Protein AF-A0A1T2YXA5-F1 (afdb_monomer_lite)

Foldseek 3Di:
DPDLFWFAFPPPRDIDGDDPVRCVVVVVCVVVVNQFDWDADPVPRDIGTGDRPPDDPPPVPVQDWAQQLFFLGRFTWDWQVVDVPIWIATPPPGAIESDVVQRQVSLVVSCVVPVLSCLQWDADPNTTGGHDPVSHDPCNSVVRNPGDHDPDPDSYTD

Sequence (158 aa):
MDSINNARCQLCKETFELDAKQKQFIAPLVAKGQRFIMIECPSCGSSTQYVKAEQPLVTAMQAANYRCPISQCAGWVDLIDEQSPPFWGCGECGSVWYEEKNLQKEITVIINSFPYRAGSYKKLNGEWIPGDLHSEPKDYEELVAKEPADEHDKLVRG

Radius of gyration: 21.38 Å; chains: 1; bounding box: 50×42×49 Å

Structure (mmCIF, N/CA/C/O backbone):
data_AF-A0A1T2YXA5-F1
#
_entry.id   AF-A0A1T2YXA5-F1
#
loop_
_atom_site.group_PDB
_atom_site.id
_atom_site.type_symbol
_atom_site.label_atom_id
_atom_site.label_alt_id
_atom_site.label_comp_id
_atom_site.label_asym_id
_atom_site.label_entity_id
_atom_site.label_seq_id
_atom_site.pdbx_PDB_ins_code
_atom_site.Cartn_x
_atom_site.Cartn_y
_atom_site.Cartn_z
_atom_site.occupancy
_atom_site.B_iso_or_equiv
_atom_site.auth_seq_id
_atom_site.auth_comp_id
_atom_site.auth_asym_id
_atom_site.auth_atom_id
_atom_site.pdbx_PDB_model_num
ATOM 1 N N . MET A 1 1 ? 29.610 1.512 -17.335 1.00 44.75 1 MET A N 1
ATOM 2 C CA . MET A 1 1 ? 28.832 0.862 -18.408 1.00 44.75 1 MET A CA 1
ATOM 3 C C . MET A 1 1 ? 28.402 -0.477 -17.863 1.00 44.75 1 MET A C 1
ATOM 5 O O . MET A 1 1 ? 29.256 -1.324 -17.648 1.00 44.75 1 MET A O 1
ATOM 9 N N . ASP A 1 2 ? 27.123 -0.624 -17.546 1.00 52.62 2 ASP A N 1
ATOM 10 C CA . ASP A 1 2 ? 26.588 -1.888 -17.054 1.00 52.62 2 ASP A CA 1
ATOM 11 C C . ASP A 1 2 ? 26.563 -2.906 -18.194 1.00 52.62 2 ASP A C 1
ATOM 13 O O . ASP A 1 2 ? 25.778 -2.777 -19.135 1.00 52.62 2 ASP A O 1
ATOM 17 N N . SER A 1 3 ? 27.431 -3.907 -18.131 1.00 64.62 3 SER A N 1
ATOM 18 C CA . SER A 1 3 ? 27.549 -4.901 -19.194 1.00 64.62 3 SER A CA 1
ATOM 19 C C . SER A 1 3 ? 26.325 -5.826 -19.224 1.00 64.62 3 SER A C 1
ATOM 21 O O . SER A 1 3 ? 26.049 -6.545 -18.267 1.00 64.62 3 SER A O 1
ATOM 23 N N . ILE A 1 4 ? 25.584 -5.826 -20.336 1.00 75.62 4 ILE A N 1
ATOM 24 C CA . ILE A 1 4 ? 24.426 -6.706 -20.585 1.00 75.62 4 ILE A CA 1
ATOM 25 C C . ILE A 1 4 ? 24.868 -8.056 -21.179 1.00 75.62 4 ILE A C 1
ATOM 27 O O . ILE A 1 4 ? 24.567 -8.392 -22.323 1.00 75.62 4 ILE A O 1
ATOM 31 N N . ASN A 1 5 ? 25.658 -8.819 -20.424 1.00 84.94 5 ASN A N 1
ATOM 32 C CA . ASN A 1 5 ? 26.328 -10.009 -20.964 1.00 84.94 5 ASN A CA 1
ATOM 33 C C . ASN A 1 5 ? 25.519 -11.298 -20.821 1.00 84.94 5 ASN A C 1
ATOM 35 O O . ASN A 1 5 ? 25.625 -12.181 -21.671 1.00 84.94 5 ASN A O 1
ATOM 39 N N . ASN A 1 6 ? 24.716 -11.402 -19.767 1.00 89.50 6 ASN A N 1
ATOM 40 C CA . ASN A 1 6 ? 24.026 -12.625 -19.392 1.00 89.50 6 ASN A CA 1
ATOM 41 C C . ASN A 1 6 ? 22.575 -12.349 -18.988 1.00 89.50 6 ASN A C 1
ATOM 43 O O . ASN A 1 6 ? 22.212 -11.238 -18.595 1.00 89.50 6 ASN A O 1
ATOM 47 N N . ALA A 1 7 ? 21.749 -13.382 -19.096 1.00 89.62 7 ALA A N 1
ATOM 48 C CA . ALA A 1 7 ? 20.364 -13.358 -18.666 1.00 89.62 7 ALA A CA 1
ATOM 49 C C . ALA A 1 7 ? 19.993 -14.668 -17.979 1.00 89.62 7 ALA A C 1
ATOM 51 O O . ALA A 1 7 ? 20.553 -15.720 -18.287 1.00 89.62 7 ALA A O 1
ATOM 52 N N . ARG A 1 8 ? 19.020 -14.607 -17.068 1.00 89.31 8 ARG A N 1
ATOM 53 C CA . ARG A 1 8 ? 18.447 -15.792 -16.424 1.00 89.31 8 ARG A CA 1
ATOM 54 C C . ARG A 1 8 ? 17.023 -16.039 -16.902 1.00 89.31 8 ARG A C 1
ATOM 56 O O . ARG A 1 8 ? 16.163 -15.164 -16.793 1.00 89.31 8 ARG A O 1
ATOM 63 N N . CYS A 1 9 ? 16.756 -17.255 -17.371 1.00 88.38 9 CYS A N 1
ATOM 64 C CA . CYS A 1 9 ? 15.416 -17.666 -17.767 1.00 88.38 9 CYS A CA 1
ATOM 65 C C . CYS A 1 9 ? 14.497 -17.790 -16.549 1.00 88.38 9 CYS A C 1
ATOM 67 O O . CYS A 1 9 ? 14.815 -18.474 -15.578 1.00 88.38 9 CYS A O 1
ATOM 69 N N . GLN A 1 10 ? 13.318 -17.179 -16.604 1.00 86.00 10 GLN A N 1
ATOM 70 C CA . GLN A 1 10 ? 12.343 -17.263 -15.518 1.00 86.00 10 GLN A CA 1
ATOM 71 C C . GLN A 1 10 ? 11.571 -18.590 -15.518 1.00 86.00 10 GLN A C 1
ATOM 73 O O . GLN A 1 10 ? 10.986 -18.930 -14.489 1.00 86.00 10 GLN A O 1
ATOM 78 N N . LEU A 1 11 ? 11.625 -19.363 -16.610 1.00 86.81 11 LEU A N 1
ATOM 79 C CA . LEU A 1 11 ? 10.994 -20.681 -16.717 1.00 86.81 11 LEU A CA 1
ATOM 80 C C . LEU A 1 11 ? 11.950 -21.809 -16.310 1.00 86.81 11 LEU A C 1
ATOM 82 O O . LEU A 1 11 ? 11.738 -22.439 -15.280 1.00 86.81 11 LEU A O 1
ATOM 86 N N . CYS A 1 12 ? 13.024 -22.042 -17.073 1.00 88.88 12 CYS A N 1
ATOM 87 C CA . CYS A 1 12 ? 13.963 -23.142 -16.803 1.00 88.88 12 CYS A CA 1
ATOM 88 C C . CYS A 1 12 ? 15.054 -22.797 -15.780 1.00 88.88 12 CYS A C 1
ATOM 90 O O . CYS A 1 12 ? 15.828 -23.667 -15.404 1.00 88.88 12 CYS A O 1
ATOM 92 N N . LYS A 1 13 ? 15.118 -21.540 -15.320 1.00 87.19 13 LYS A N 1
ATOM 93 C CA . LYS A 1 13 ? 16.069 -21.033 -14.313 1.00 87.19 13 LYS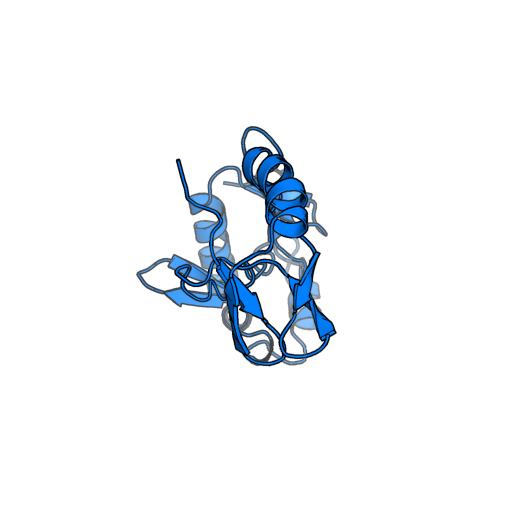 A CA 1
ATOM 94 C C . LYS A 1 13 ? 17.542 -21.017 -14.725 1.00 87.19 13 LYS A C 1
ATOM 96 O O . LYS A 1 13 ? 18.329 -20.452 -13.964 1.00 87.19 13 LYS A O 1
ATOM 101 N N . GLU A 1 14 ? 17.873 -21.526 -15.911 1.00 86.56 14 GLU A N 1
ATOM 102 C CA . GLU A 1 14 ? 19.209 -21.479 -16.504 1.00 86.56 14 GLU A CA 1
ATOM 103 C C . GLU A 1 14 ? 19.667 -20.051 -16.805 1.00 86.56 14 GLU A C 1
ATOM 105 O O . GLU A 1 14 ? 18.881 -19.189 -17.222 1.00 86.56 14 GLU A O 1
ATOM 110 N N . THR A 1 15 ? 20.966 -19.829 -16.626 1.00 90.69 15 THR A N 1
ATOM 111 C CA . THR A 1 15 ? 21.654 -18.606 -17.041 1.00 90.69 15 THR A CA 1
ATOM 112 C C . THR A 1 15 ? 22.316 -18.841 -18.389 1.00 90.69 15 THR A C 1
ATOM 114 O O . THR A 1 15 ? 22.932 -19.880 -18.608 1.00 90.69 15 THR A O 1
ATOM 117 N N . PHE A 1 16 ? 22.219 -17.869 -19.288 1.00 89.44 16 PHE A N 1
ATOM 118 C CA . PHE A 1 16 ? 22.825 -17.948 -20.612 1.00 89.44 16 PHE A CA 1
ATOM 119 C C . PHE A 1 16 ? 23.457 -16.618 -21.017 1.00 89.44 16 PHE A C 1
ATOM 121 O O . PHE A 1 16 ? 23.054 -15.546 -20.555 1.00 89.44 16 PHE A O 1
ATOM 128 N N . GLU A 1 17 ? 24.462 -16.695 -21.887 1.00 91.62 17 GLU A N 1
ATOM 129 C CA . GLU A 1 17 ? 25.036 -15.516 -22.526 1.00 91.62 17 GLU A CA 1
ATOM 130 C C . GLU A 1 17 ? 24.117 -15.013 -23.632 1.00 91.62 17 GLU A C 1
ATOM 132 O O . GLU A 1 17 ? 23.590 -15.789 -24.429 1.00 91.62 17 GLU A O 1
ATOM 137 N N . LEU A 1 18 ? 23.950 -13.694 -23.693 1.00 90.19 18 LEU A N 1
ATOM 138 C CA . LEU A 1 18 ? 23.167 -13.074 -24.750 1.00 90.19 18 LEU A CA 1
ATOM 139 C C . LEU A 1 18 ? 23.933 -13.122 -26.074 1.00 90.19 18 LEU A C 1
ATOM 141 O O . LEU A 1 18 ? 25.105 -12.722 -26.147 1.00 90.19 18 LEU A O 1
ATOM 145 N N . ASP A 1 19 ? 23.252 -13.547 -27.135 1.00 90.69 19 ASP A N 1
ATOM 146 C CA . ASP A 1 19 ? 23.813 -13.504 -28.482 1.00 90.69 19 ASP A CA 1
ATOM 147 C C . ASP A 1 19 ? 23.904 -12.058 -29.020 1.00 90.69 19 ASP A C 1
ATOM 149 O O . ASP A 1 19 ? 23.443 -11.091 -28.403 1.00 90.69 19 ASP A O 1
ATOM 153 N N . ALA A 1 20 ? 24.529 -11.882 -30.187 1.00 89.81 20 ALA A N 1
ATOM 154 C CA . ALA A 1 20 ? 24.714 -10.560 -30.785 1.00 89.81 20 ALA A CA 1
ATOM 155 C C . ALA A 1 20 ? 23.387 -9.846 -31.112 1.00 89.81 20 ALA A C 1
ATOM 157 O O . ALA A 1 20 ? 23.296 -8.628 -30.944 1.00 89.81 20 ALA A O 1
ATOM 158 N N . LYS A 1 21 ? 22.357 -10.583 -31.545 1.00 90.06 21 LYS A N 1
ATOM 159 C CA . LYS A 1 21 ? 21.038 -10.024 -31.875 1.00 90.06 21 LYS A CA 1
ATOM 160 C C . LYS A 1 21 ? 20.308 -9.597 -30.606 1.00 90.06 21 LYS A C 1
ATOM 162 O O . LYS A 1 21 ? 19.779 -8.490 -30.546 1.00 90.06 21 LYS A O 1
ATOM 167 N N . GLN A 1 22 ? 20.336 -10.433 -29.573 1.00 90.06 22 GLN A N 1
ATOM 168 C CA . GLN A 1 22 ? 19.761 -10.140 -28.266 1.00 90.06 22 GLN A CA 1
ATOM 169 C C . GLN A 1 22 ? 20.439 -8.924 -27.629 1.00 90.06 22 GLN A C 1
ATOM 171 O O . GLN A 1 22 ? 19.753 -8.017 -27.167 1.00 90.06 22 GLN A O 1
ATOM 176 N N . LYS A 1 23 ? 21.774 -8.830 -27.684 1.00 91.00 23 LYS A N 1
ATOM 177 C CA . LYS A 1 23 ? 22.520 -7.652 -27.203 1.00 91.00 23 LYS A CA 1
ATOM 178 C C . LYS A 1 23 ? 22.104 -6.369 -27.925 1.00 91.00 23 LYS A C 1
ATOM 180 O O . LYS A 1 23 ? 21.839 -5.365 -27.265 1.00 91.00 23 LYS A O 1
ATOM 185 N N . GLN A 1 24 ? 22.002 -6.403 -29.256 1.00 91.19 24 GLN A N 1
ATOM 186 C CA . GLN A 1 24 ? 21.563 -5.252 -30.057 1.00 91.19 24 GLN A CA 1
ATOM 187 C C . GLN A 1 24 ? 20.118 -4.836 -29.758 1.00 91.19 24 GLN A C 1
ATOM 189 O O . GLN A 1 24 ? 19.812 -3.646 -29.766 1.00 91.19 24 GLN A O 1
ATOM 194 N N . PHE A 1 25 ? 19.243 -5.797 -29.465 1.00 90.50 25 PHE A N 1
ATOM 195 C CA . PHE A 1 25 ? 17.850 -5.542 -29.110 1.00 90.50 25 PHE A CA 1
ATOM 196 C C . PHE A 1 25 ? 17.694 -4.961 -27.693 1.00 90.50 25 PHE A C 1
ATOM 198 O O . PHE A 1 25 ? 16.969 -3.989 -27.493 1.00 90.50 25 PHE A O 1
ATOM 205 N N . ILE A 1 26 ? 18.397 -5.526 -26.708 1.00 90.38 26 ILE A N 1
ATOM 206 C CA . ILE A 1 26 ? 18.234 -5.201 -25.282 1.00 90.38 26 ILE A CA 1
ATOM 207 C C . ILE A 1 26 ? 18.923 -3.883 -24.915 1.00 90.38 26 ILE A C 1
ATOM 209 O O . ILE A 1 26 ? 18.354 -3.090 -24.163 1.00 90.38 26 ILE A O 1
ATOM 213 N N . ALA A 1 27 ? 20.128 -3.623 -25.441 1.00 89.25 27 ALA A N 1
ATOM 214 C CA . ALA A 1 27 ? 20.933 -2.449 -25.089 1.00 89.25 27 ALA A CA 1
ATOM 215 C C . ALA A 1 27 ? 20.166 -1.112 -25.146 1.00 89.25 27 ALA A C 1
ATOM 217 O O . ALA A 1 27 ? 20.164 -0.396 -24.140 1.00 89.25 27 ALA A O 1
ATOM 218 N N . PRO A 1 28 ? 19.485 -0.752 -26.255 1.00 89.81 28 PRO A N 1
ATOM 219 C CA . PRO A 1 28 ? 18.772 0.520 -26.331 1.00 89.81 28 PRO A CA 1
ATOM 220 C C . PRO A 1 28 ? 17.553 0.583 -25.403 1.00 89.81 28 PRO A C 1
ATOM 222 O O . PRO A 1 28 ? 17.200 1.667 -24.948 1.00 89.81 28 PRO A O 1
ATOM 225 N N . LEU A 1 29 ? 16.904 -0.548 -25.112 1.00 89.94 29 LEU A N 1
ATOM 226 C CA . LEU A 1 29 ? 15.726 -0.600 -24.242 1.00 89.94 29 LEU A CA 1
ATOM 227 C C . LEU A 1 29 ? 16.121 -0.415 -22.775 1.00 89.94 29 LEU A C 1
ATOM 229 O O . LEU A 1 29 ? 15.527 0.401 -22.073 1.00 89.94 29 LEU A O 1
ATOM 233 N N . VAL A 1 30 ? 17.186 -1.092 -22.341 1.00 86.44 30 VAL A N 1
ATOM 234 C CA . VAL A 1 30 ? 17.760 -0.910 -21.000 1.00 86.44 30 VAL A CA 1
ATOM 235 C C . VAL A 1 30 ? 18.261 0.523 -20.816 1.00 86.44 30 VAL A C 1
ATOM 237 O O . VAL A 1 30 ? 17.983 1.130 -19.787 1.00 86.44 30 VAL A O 1
ATOM 240 N N . ALA A 1 31 ? 18.933 1.099 -21.821 1.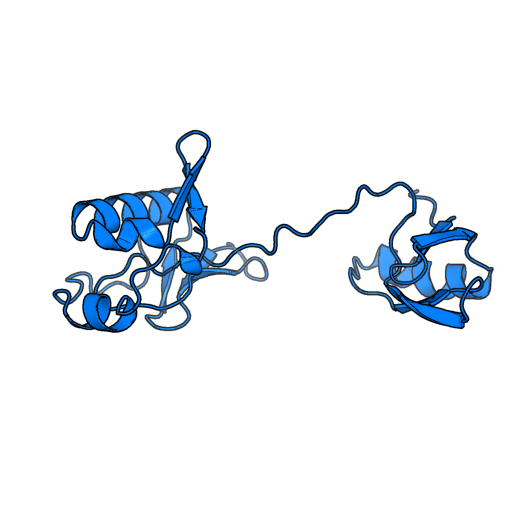00 84.31 31 ALA A N 1
ATOM 241 C CA . ALA A 1 31 ? 19.403 2.487 -21.771 1.00 84.31 31 ALA A CA 1
ATOM 242 C C . ALA A 1 31 ? 18.260 3.513 -21.634 1.00 84.31 31 ALA A C 1
ATOM 244 O O . ALA A 1 31 ? 18.466 4.590 -21.083 1.00 84.31 31 ALA A O 1
ATOM 245 N N . LYS A 1 32 ? 17.054 3.170 -22.104 1.00 86.56 32 LYS A N 1
ATOM 246 C CA . LYS A 1 32 ? 15.829 3.971 -21.950 1.00 86.56 32 LYS A CA 1
ATOM 247 C C . LYS A 1 32 ? 15.067 3.689 -20.648 1.00 86.56 32 LYS A C 1
ATOM 249 O O . LYS A 1 32 ? 13.990 4.239 -20.455 1.00 86.56 32 LYS A O 1
ATOM 254 N N . GLY A 1 33 ? 15.588 2.830 -19.771 1.00 80.50 33 GLY A N 1
ATOM 255 C CA . GLY A 1 33 ? 14.937 2.472 -18.509 1.00 80.50 33 GLY A CA 1
ATOM 256 C C . GLY A 1 33 ? 13.763 1.495 -18.648 1.00 80.50 33 GLY A C 1
ATOM 257 O O . GLY A 1 33 ? 13.005 1.325 -17.696 1.00 80.50 33 GLY A O 1
ATOM 258 N N . GLN A 1 34 ? 13.604 0.830 -19.799 1.00 81.81 34 GLN A N 1
ATOM 259 C CA . GLN A 1 34 ? 12.558 -0.174 -20.001 1.00 81.81 34 GLN A CA 1
ATOM 260 C C . GLN A 1 34 ? 12.775 -1.359 -19.046 1.00 81.81 34 GLN A C 1
ATOM 262 O O . GLN A 1 34 ? 13.778 -2.067 -19.137 1.00 81.81 34 GLN A O 1
ATOM 267 N N . ARG A 1 35 ? 11.816 -1.600 -18.145 1.00 77.75 35 ARG A N 1
ATOM 268 C CA . ARG A 1 35 ? 11.904 -2.662 -17.122 1.00 77.75 35 ARG A CA 1
ATOM 269 C C . ARG A 1 35 ? 11.424 -4.031 -17.613 1.00 77.75 35 ARG A C 1
ATOM 271 O O . ARG A 1 35 ? 11.830 -5.059 -17.074 1.00 77.75 35 ARG A O 1
ATOM 278 N N . PHE A 1 36 ? 10.574 -4.047 -18.639 1.00 84.56 36 PHE A N 1
ATOM 279 C CA . PHE A 1 36 ? 9.992 -5.267 -19.190 1.00 84.56 36 PHE A CA 1
ATOM 280 C C . PHE A 1 36 ? 10.431 -5.463 -20.642 1.00 84.56 36 PHE A C 1
ATOM 282 O O . PHE A 1 36 ? 9.992 -4.738 -21.537 1.00 84.56 36 PHE A O 1
ATOM 289 N N . ILE A 1 37 ? 11.334 -6.422 -20.859 1.00 90.69 37 ILE A N 1
ATOM 290 C CA . ILE A 1 37 ? 11.904 -6.776 -22.163 1.00 90.69 37 ILE A CA 1
ATOM 291 C C . ILE A 1 37 ? 11.811 -8.294 -22.294 1.00 90.69 37 ILE A C 1
ATOM 293 O O . ILE A 1 37 ? 12.348 -9.010 -21.452 1.00 90.69 37 ILE A O 1
ATOM 297 N N . MET A 1 38 ? 11.136 -8.784 -23.332 1.00 92.69 38 MET A N 1
ATOM 298 C CA . MET A 1 38 ? 10.996 -10.218 -23.595 1.00 92.69 38 MET A CA 1
ATOM 299 C C . MET A 1 38 ? 12.090 -10.697 -24.548 1.00 92.69 38 MET A C 1
ATOM 301 O O . MET A 1 38 ? 12.345 -10.062 -25.570 1.00 92.69 38 MET A O 1
ATOM 305 N N . ILE A 1 39 ? 12.721 -11.821 -24.214 1.00 92.25 39 ILE A N 1
ATOM 306 C CA . ILE A 1 39 ? 13.770 -12.473 -25.003 1.00 92.25 39 ILE A CA 1
ATOM 307 C C . ILE A 1 39 ? 13.518 -13.978 -25.067 1.00 92.25 39 ILE A C 1
ATOM 309 O O . ILE A 1 39 ? 12.836 -14.540 -24.214 1.00 92.25 39 ILE A O 1
ATOM 313 N N . GLU A 1 40 ? 14.069 -14.649 -26.068 1.00 93.12 40 GLU A N 1
ATOM 314 C CA . GLU A 1 40 ? 14.001 -16.107 -26.171 1.00 93.12 40 GLU A CA 1
ATOM 315 C C . GLU A 1 40 ? 15.132 -16.763 -25.369 1.00 93.12 40 GLU A C 1
ATOM 317 O O . GLU A 1 40 ? 16.287 -16.337 -25.439 1.00 93.12 40 GLU A O 1
ATOM 322 N N . CYS A 1 41 ? 14.812 -17.796 -24.591 1.00 91.69 41 CYS A N 1
ATOM 323 C CA . CYS A 1 41 ? 15.814 -18.591 -23.895 1.00 91.69 41 CYS A CA 1
ATOM 324 C C . CYS A 1 41 ? 16.398 -19.653 -24.842 1.00 91.69 41 CYS A C 1
ATOM 326 O O . CYS A 1 41 ? 15.653 -20.534 -25.268 1.00 91.69 41 CYS A O 1
ATOM 328 N N . PRO A 1 42 ? 17.716 -19.667 -25.107 1.00 91.12 42 PRO A N 1
ATOM 329 C CA . PRO A 1 42 ? 18.326 -20.670 -25.979 1.00 91.12 42 PRO A CA 1
ATOM 330 C C . PRO A 1 42 ? 18.294 -22.084 -25.378 1.00 91.12 42 PRO A C 1
ATOM 332 O O . PRO A 1 42 ? 18.339 -23.062 -26.116 1.00 91.12 42 PRO A O 1
ATOM 335 N N . SER A 1 43 ? 18.190 -22.210 -24.049 1.00 89.88 43 SER A N 1
ATOM 336 C CA . SER A 1 43 ? 18.183 -23.509 -23.365 1.00 89.88 43 SER A CA 1
ATOM 337 C C . SER A 1 43 ? 16.837 -24.234 -23.453 1.00 89.88 43 SER A C 1
ATOM 339 O O . SER A 1 43 ? 16.813 -25.460 -23.467 1.00 89.88 43 SER A O 1
ATOM 341 N N . CYS A 1 44 ? 15.712 -23.509 -23.479 1.00 90.88 44 CYS A N 1
ATOM 342 C CA . CYS A 1 44 ? 14.373 -24.118 -23.494 1.00 90.88 44 CYS A CA 1
ATOM 343 C C . CYS A 1 44 ? 13.441 -23.613 -24.607 1.00 90.88 44 CYS A C 1
ATOM 345 O O . CYS A 1 44 ? 12.287 -24.033 -24.657 1.00 90.88 44 CYS A O 1
ATOM 347 N N . GLY A 1 45 ? 13.889 -22.683 -25.456 1.00 89.19 45 GLY A N 1
ATOM 348 C CA . GLY A 1 45 ? 13.106 -22.085 -26.548 1.00 89.19 45 GLY A CA 1
ATOM 349 C C . GLY A 1 45 ? 11.924 -21.217 -26.100 1.00 89.19 45 GLY A C 1
ATOM 350 O O . GLY A 1 45 ? 11.167 -20.717 -26.924 1.00 89.19 45 GLY A O 1
ATOM 351 N N . SER A 1 46 ? 11.717 -21.039 -24.791 1.00 90.00 46 SER A N 1
ATOM 352 C CA . SER A 1 46 ? 10.602 -20.246 -24.266 1.00 90.00 46 SER A CA 1
ATOM 353 C C . SER A 1 46 ? 10.928 -18.757 -24.271 1.00 90.00 46 SER A C 1
ATOM 355 O O . SER A 1 46 ? 12.061 -18.355 -23.997 1.00 90.00 46 SER A O 1
ATOM 357 N N . SER A 1 47 ? 9.913 -17.922 -24.486 1.00 90.56 47 SER A N 1
ATOM 358 C CA . SER A 1 47 ? 10.019 -16.488 -24.220 1.00 90.56 47 SER A CA 1
ATOM 359 C C . SER A 1 47 ? 10.083 -16.233 -22.710 1.00 90.56 47 SER A C 1
ATOM 361 O O . SER A 1 47 ? 9.264 -16.737 -21.946 1.00 90.56 47 SER A O 1
ATOM 363 N N . THR A 1 48 ? 11.051 -15.436 -22.272 1.00 89.44 48 THR A N 1
ATOM 364 C CA . THR A 1 48 ? 11.296 -15.069 -20.873 1.00 89.44 48 THR A CA 1
ATOM 365 C C . THR A 1 48 ? 11.572 -13.574 -20.766 1.00 89.44 48 THR A C 1
ATOM 367 O O . THR A 1 48 ? 12.093 -12.961 -21.696 1.00 89.44 48 THR A O 1
ATOM 370 N N . GLN A 1 49 ? 11.277 -12.978 -19.612 1.00 89.81 49 GLN A N 1
ATOM 371 C CA . GLN A 1 49 ? 11.738 -11.625 -19.317 1.00 89.81 49 GLN A CA 1
ATOM 372 C C . GLN A 1 49 ? 13.268 -11.614 -19.192 1.00 89.81 49 GLN A C 1
ATOM 374 O O . GLN A 1 49 ? 13.856 -12.516 -18.588 1.00 89.81 49 GLN A O 1
ATOM 379 N N . TYR A 1 50 ? 13.903 -10.585 -19.749 1.00 88.69 50 TYR A N 1
ATOM 380 C CA . TYR A 1 50 ? 15.309 -10.290 -19.524 1.00 88.69 50 TYR A CA 1
ATOM 381 C C . TYR A 1 50 ? 15.522 -9.837 -18.076 1.00 88.69 50 TYR A C 1
ATOM 383 O O . TYR A 1 50 ? 15.030 -8.790 -17.655 1.00 88.69 50 TYR A O 1
ATOM 391 N N . VAL A 1 51 ? 16.286 -10.636 -17.334 1.00 83.56 51 VAL A N 1
ATOM 392 C CA . VAL A 1 51 ? 16.766 -10.343 -15.980 1.00 83.56 51 VAL A CA 1
ATOM 393 C C . VAL A 1 51 ? 18.271 -10.589 -15.988 1.00 83.56 51 VAL A C 1
ATOM 395 O O . VAL A 1 51 ? 18.691 -11.687 -16.367 1.00 83.56 51 VAL A O 1
ATOM 398 N N . LYS A 1 52 ? 19.082 -9.590 -15.605 1.00 81.75 52 LYS A N 1
ATOM 399 C CA . LYS A 1 52 ? 20.547 -9.754 -15.502 1.00 81.75 52 LYS A CA 1
ATOM 400 C C . LYS A 1 52 ? 20.852 -10.891 -14.524 1.00 81.75 52 LYS A C 1
ATOM 402 O O . LYS A 1 52 ? 20.249 -10.941 -13.456 1.00 81.75 52 LYS A O 1
ATOM 407 N N . ALA A 1 53 ? 21.795 -11.776 -14.849 1.00 68.31 53 ALA A N 1
ATOM 408 C CA . ALA A 1 53 ? 22.048 -12.960 -14.021 1.00 68.31 53 ALA A CA 1
ATOM 409 C C . ALA A 1 53 ? 22.574 -12.625 -12.612 1.00 68.31 53 ALA A C 1
ATOM 411 O O . ALA A 1 53 ? 22.352 -13.393 -11.681 1.00 68.31 53 ALA A O 1
ATOM 412 N N . GLU A 1 54 ? 23.241 -11.477 -12.459 1.00 62.16 54 GLU A N 1
ATOM 413 C CA . GLU A 1 54 ? 23.775 -10.978 -11.182 1.00 62.16 54 GLU A CA 1
ATOM 414 C C . GLU A 1 54 ? 22.784 -10.119 -10.396 1.00 62.16 54 GLU A C 1
ATOM 416 O O . GLU A 1 54 ? 23.057 -9.758 -9.251 1.00 62.16 54 GLU A O 1
ATOM 421 N N . GLN A 1 55 ? 21.632 -9.773 -10.977 1.00 53.88 55 GLN A N 1
ATOM 422 C CA . GLN A 1 55 ? 20.606 -9.129 -10.178 1.00 53.88 55 GLN A CA 1
ATOM 423 C C . GLN A 1 55 ? 20.043 -10.186 -9.226 1.00 53.88 55 GLN A C 1
ATOM 425 O O . GLN A 1 55 ? 19.615 -11.253 -9.686 1.00 53.88 55 GLN A O 1
ATOM 430 N N . PRO A 1 56 ? 20.013 -9.911 -7.905 1.00 46.38 56 PRO A N 1
ATOM 431 C CA . PRO A 1 56 ? 19.159 -10.670 -7.013 1.00 46.38 56 PRO A CA 1
ATOM 432 C C . PRO A 1 56 ? 17.786 -10.745 -7.670 1.00 46.38 56 PRO A C 1
ATOM 434 O O . PRO A 1 56 ? 17.387 -9.806 -8.367 1.00 46.38 56 PRO A O 1
ATOM 437 N N . LEU A 1 57 ? 17.060 -11.842 -7.451 1.00 44.34 57 LEU A N 1
ATOM 438 C CA . LEU A 1 57 ? 15.617 -11.796 -7.610 1.00 44.34 57 LEU A CA 1
ATOM 439 C C . LEU A 1 57 ? 15.161 -10.616 -6.756 1.00 44.34 57 LEU A C 1
ATOM 441 O O . LEU A 1 57 ? 14.976 -10.734 -5.549 1.00 44.34 57 LEU A O 1
ATOM 445 N N . VAL A 1 58 ? 14.973 -9.467 -7.395 1.00 42.66 58 VAL A N 1
ATOM 446 C CA . VAL A 1 58 ? 13.944 -8.550 -6.991 1.00 42.66 58 VAL A CA 1
ATOM 447 C C . VAL A 1 58 ? 12.709 -9.380 -7.306 1.00 42.66 58 VAL A C 1
ATOM 449 O O . VAL A 1 58 ? 12.105 -9.275 -8.369 1.00 42.66 58 VAL A O 1
ATOM 452 N N . THR A 1 59 ? 12.341 -10.281 -6.385 1.00 39.00 59 THR A N 1
ATOM 453 C CA . THR A 1 59 ? 10.950 -10.311 -5.981 1.00 39.00 59 THR A CA 1
ATOM 454 C C . THR A 1 59 ? 10.665 -8.843 -5.809 1.00 39.00 59 THR A C 1
ATOM 456 O O . THR A 1 59 ? 11.130 -8.224 -4.852 1.00 39.00 59 THR A O 1
ATOM 459 N N . ALA A 1 60 ? 10.021 -8.249 -6.813 1.00 39.44 60 ALA A N 1
ATOM 460 C CA . ALA A 1 60 ? 9.130 -7.175 -6.509 1.00 39.44 60 ALA A CA 1
ATOM 461 C C . ALA A 1 60 ? 8.341 -7.766 -5.341 1.00 39.44 60 ALA A C 1
ATOM 463 O O . ALA A 1 60 ? 7.533 -8.676 -5.527 1.00 39.44 60 ALA A O 1
ATOM 464 N N . MET A 1 61 ? 8.676 -7.353 -4.112 1.00 41.16 61 MET A N 1
ATOM 465 C CA . MET A 1 61 ? 7.619 -7.053 -3.176 1.00 41.16 61 MET A CA 1
ATOM 466 C C . MET A 1 61 ? 6.698 -6.244 -4.063 1.00 41.16 61 MET A C 1
ATOM 468 O O . MET A 1 61 ? 7.060 -5.134 -4.456 1.00 41.16 61 MET A O 1
ATOM 472 N N . GLN A 1 62 ? 5.649 -6.899 -4.575 1.00 43.44 62 GLN A N 1
ATOM 473 C CA . GLN A 1 62 ? 4.542 -6.192 -5.180 1.00 43.44 62 GLN A CA 1
ATOM 474 C C . GLN A 1 62 ? 4.331 -5.057 -4.203 1.00 43.44 62 GLN A C 1
ATOM 476 O O . GLN A 1 62 ? 4.226 -5.337 -3.004 1.00 43.44 62 GLN A O 1
ATOM 481 N N . ALA A 1 63 ? 4.517 -3.821 -4.671 1.00 52.75 63 ALA A N 1
ATOM 482 C CA . ALA A 1 63 ? 4.252 -2.660 -3.851 1.00 52.75 63 ALA A CA 1
ATOM 483 C C . ALA A 1 63 ? 2.816 -2.884 -3.408 1.00 52.75 63 ALA A C 1
ATOM 485 O O . ALA A 1 63 ? 1.916 -2.857 -4.236 1.00 52.75 63 ALA A O 1
ATOM 486 N N . ALA A 1 64 ? 2.649 -3.386 -2.190 1.00 64.81 64 ALA A N 1
ATOM 487 C CA . ALA A 1 64 ? 1.355 -3.848 -1.772 1.00 64.81 64 ALA A CA 1
ATOM 488 C C . ALA A 1 64 ? 0.572 -2.560 -1.553 1.00 64.81 64 ALA A C 1
ATOM 490 O O . ALA A 1 64 ? 1.067 -1.610 -0.944 1.00 64.81 64 ALA A O 1
ATOM 491 N N . ASN A 1 65 ? -0.593 -2.479 -2.166 1.00 88.12 65 ASN A N 1
ATOM 492 C CA . ASN A 1 65 ? -1.402 -1.281 -2.086 1.00 88.12 65 ASN A CA 1
ATOM 493 C C . ASN A 1 65 ? -1.908 -1.199 -0.640 1.00 88.12 65 ASN A C 1
ATOM 495 O O . ASN A 1 65 ? -2.276 -2.216 -0.039 1.00 88.12 65 ASN A O 1
ATOM 499 N N . TYR A 1 66 ? -1.902 -0.012 -0.043 1.00 95.06 66 TYR A N 1
ATOM 500 C CA . TYR A 1 66 ? -2.483 0.155 1.286 1.00 95.06 66 TYR A CA 1
ATOM 501 C C . TYR A 1 66 ? -4.004 0.092 1.167 1.00 95.06 66 TYR A C 1
ATOM 503 O O . TYR A 1 66 ? -4.569 0.591 0.195 1.00 95.06 66 TYR A O 1
ATOM 511 N N . ARG A 1 67 ? -4.703 -0.449 2.168 1.00 96.44 67 ARG A N 1
ATOM 512 C CA . ARG A 1 67 ? -6.124 -0.108 2.307 1.00 96.44 67 ARG A CA 1
ATOM 513 C C . ARG A 1 67 ? -6.251 1.376 2.631 1.00 96.44 67 ARG A C 1
ATOM 515 O O . ARG A 1 67 ? -5.384 1.961 3.279 1.00 96.44 67 ARG A O 1
ATOM 522 N N . CYS A 1 68 ? -7.331 1.987 2.170 1.00 97.19 68 CYS A N 1
ATOM 523 C CA . CYS A 1 68 ? -7.598 3.386 2.448 1.00 97.19 68 CYS A CA 1
ATOM 524 C C . CYS A 1 68 ? -7.901 3.585 3.943 1.00 97.19 68 CYS A C 1
ATOM 526 O O . CYS A 1 68 ? -8.782 2.905 4.480 1.00 97.19 68 CYS A O 1
ATOM 528 N N . PRO A 1 69 ? -7.218 4.515 4.637 1.00 96.94 69 PRO A N 1
ATOM 529 C CA . PRO A 1 69 ? -7.483 4.786 6.044 1.00 96.94 69 PRO A CA 1
ATOM 530 C C . PRO A 1 69 ? -8.644 5.768 6.260 1.00 96.94 69 PRO A C 1
ATOM 532 O O . PRO A 1 69 ? -8.779 6.329 7.344 1.00 96.94 69 PRO A O 1
ATOM 535 N N . ILE A 1 70 ? -9.471 6.001 5.239 1.00 97.19 70 ILE A N 1
ATOM 536 C CA . ILE A 1 70 ? -10.620 6.903 5.310 1.00 97.19 70 ILE A CA 1
ATOM 537 C C . ILE A 1 70 ? -11.863 6.121 5.717 1.00 97.19 70 ILE A C 1
ATOM 539 O O . ILE A 1 70 ? -12.137 5.027 5.209 1.00 97.19 70 ILE A O 1
ATOM 543 N N . SER A 1 71 ? -12.622 6.708 6.639 1.00 97.06 71 SER A N 1
ATOM 544 C CA . SER A 1 71 ? -13.883 6.149 7.108 1.00 97.06 71 SER A CA 1
ATOM 545 C C . SER A 1 71 ? -14.845 5.919 5.938 1.00 97.06 71 SER A C 1
ATOM 547 O O . SER A 1 71 ? -14.893 6.740 5.024 1.00 97.06 71 SER A O 1
ATOM 549 N N . GLN A 1 72 ? -15.581 4.807 5.927 1.00 97.12 72 GLN A N 1
ATOM 550 C CA . GLN A 1 72 ? -16.455 4.388 4.809 1.00 97.12 72 GLN A CA 1
ATOM 551 C C . GLN A 1 72 ? -15.750 4.065 3.481 1.00 97.12 72 GLN A C 1
ATOM 553 O O . GLN A 1 72 ? -16.407 3.641 2.529 1.00 97.12 72 GLN A O 1
ATOM 558 N N . CYS A 1 73 ? -14.424 4.193 3.399 1.00 97.50 73 CYS A N 1
ATOM 559 C CA . CYS A 1 73 ? -13.661 3.812 2.221 1.00 97.50 73 CYS A CA 1
ATOM 560 C C . CYS A 1 73 ? -12.937 2.480 2.450 1.00 97.50 73 CYS A C 1
ATOM 562 O O . CYS A 1 73 ? -12.018 2.374 3.268 1.00 97.50 73 CYS A O 1
ATOM 564 N N . ALA A 1 74 ? -13.346 1.454 1.704 1.00 96.62 74 ALA A N 1
ATOM 565 C CA . ALA A 1 74 ? -12.648 0.169 1.631 1.00 96.62 74 ALA A CA 1
ATOM 566 C C . ALA A 1 74 ? -11.647 0.121 0.462 1.00 96.62 74 ALA A C 1
ATOM 568 O O . ALA A 1 74 ? -11.146 -0.944 0.118 1.00 96.62 74 ALA A O 1
ATOM 569 N N . GLY A 1 75 ? -11.379 1.264 -0.166 1.00 96.25 75 GLY A N 1
ATOM 570 C CA . GLY A 1 75 ? -10.550 1.377 -1.355 1.00 96.25 75 GLY A CA 1
ATOM 571 C C . GLY A 1 75 ? -9.065 1.097 -1.143 1.00 96.25 75 GLY A C 1
ATOM 572 O O . GLY A 1 75 ? -8.618 0.736 -0.048 1.00 96.25 75 GLY A O 1
ATOM 573 N N . TRP A 1 76 ? -8.300 1.320 -2.204 1.00 96.44 76 TRP A N 1
ATOM 574 C CA . TRP A 1 76 ? -6.860 1.098 -2.257 1.00 96.44 76 TRP A CA 1
ATOM 575 C C . TRP A 1 76 ? -6.111 2.410 -2.426 1.00 96.44 76 TRP A C 1
ATOM 577 O O . TRP A 1 76 ? -6.539 3.290 -3.169 1.00 96.44 76 TRP A O 1
ATOM 587 N N . VAL A 1 77 ? -4.990 2.529 -1.721 1.00 97.12 77 VAL A N 1
ATOM 588 C CA . VAL A 1 77 ? -4.061 3.650 -1.798 1.00 97.12 77 VAL A CA 1
ATOM 589 C C . VAL A 1 77 ? -2.766 3.177 -2.438 1.00 97.12 77 VAL A C 1
ATOM 591 O O . VAL A 1 77 ? -2.094 2.279 -1.923 1.00 97.12 77 VAL A O 1
ATOM 594 N N . ASP A 1 78 ? -2.415 3.842 -3.532 1.00 94.94 78 ASP A N 1
ATOM 595 C CA . ASP A 1 78 ? -1.227 3.581 -4.335 1.00 94.94 78 ASP A CA 1
ATOM 596 C C . ASP A 1 78 ? -0.308 4.796 -4.377 1.00 94.94 78 ASP A C 1
ATOM 598 O O . ASP A 1 78 ? -0.766 5.941 -4.317 1.00 94.94 78 ASP A O 1
ATOM 602 N N . LEU A 1 79 ? 0.998 4.551 -4.503 1.00 94.50 79 LEU A N 1
ATOM 603 C CA . LEU A 1 79 ? 1.963 5.606 -4.792 1.00 94.50 79 LEU A CA 1
ATOM 604 C C . LEU A 1 79 ? 1.914 5.940 -6.285 1.00 94.50 79 LEU A C 1
ATOM 606 O O . LEU A 1 79 ? 2.251 5.112 -7.128 1.00 94.50 79 LEU A O 1
ATOM 610 N N . ILE A 1 80 ? 1.547 7.178 -6.600 1.00 93.81 80 ILE A N 1
ATOM 611 C CA . ILE A 1 80 ? 1.584 7.746 -7.945 1.00 93.81 80 ILE A CA 1
ATOM 612 C C . ILE A 1 80 ? 2.903 8.509 -8.094 1.00 93.81 80 ILE A C 1
ATOM 614 O O . ILE A 1 80 ? 3.018 9.664 -7.679 1.00 93.81 80 ILE A O 1
ATOM 618 N N . ASP A 1 81 ? 3.916 7.850 -8.659 1.00 90.31 81 ASP A N 1
ATOM 619 C CA . ASP A 1 81 ? 5.280 8.379 -8.810 1.00 90.31 81 ASP A CA 1
ATOM 620 C C . ASP A 1 81 ? 5.578 8.979 -10.197 1.00 90.31 81 ASP A C 1
ATOM 622 O O . ASP A 1 81 ? 6.609 9.622 -10.395 1.00 90.31 81 ASP A O 1
ATOM 626 N N . GLU A 1 82 ? 4.649 8.836 -11.145 1.00 87.56 82 GLU A N 1
ATOM 627 C CA . GLU A 1 82 ? 4.737 9.408 -12.496 1.00 87.56 82 GLU A CA 1
ATOM 628 C C . GLU A 1 82 ? 4.445 10.923 -12.534 1.00 87.56 82 GLU A C 1
ATOM 630 O O . GLU A 1 82 ? 4.714 11.591 -13.535 1.00 87.56 82 GLU A O 1
ATOM 635 N N . GLN A 1 83 ? 3.898 11.480 -11.448 1.00 83.88 83 GLN A N 1
ATOM 636 C CA . GLN A 1 83 ? 3.591 12.905 -11.300 1.00 83.88 83 GLN A CA 1
ATOM 637 C C . GLN A 1 83 ? 4.607 13.608 -10.389 1.00 83.88 83 GLN A C 1
ATOM 639 O O . GLN A 1 83 ? 5.231 12.993 -9.530 1.00 83.88 83 GLN A O 1
ATOM 644 N N . SER A 1 84 ? 4.767 14.924 -10.570 1.00 87.94 84 SER A N 1
ATOM 645 C CA . SER A 1 84 ? 5.653 15.754 -9.746 1.00 87.94 84 SER A CA 1
ATOM 646 C C . SER A 1 84 ? 4.855 16.869 -9.052 1.00 87.94 84 SER A C 1
ATOM 648 O O . SER A 1 84 ? 4.376 17.769 -9.748 1.00 87.94 84 SER A O 1
ATOM 650 N N . PRO A 1 85 ? 4.757 16.877 -7.708 1.00 89.44 85 PRO A N 1
ATOM 651 C CA . PRO A 1 85 ? 5.360 15.911 -6.783 1.00 89.44 85 PRO A CA 1
ATOM 652 C C . PRO A 1 85 ? 4.632 14.549 -6.785 1.00 89.44 85 PRO A C 1
ATOM 654 O O . PRO A 1 85 ? 3.431 14.519 -7.070 1.00 89.44 85 PRO A O 1
ATOM 657 N N . PRO A 1 86 ? 5.328 13.445 -6.446 1.00 93.19 86 PRO A N 1
ATOM 658 C CA . PRO A 1 86 ? 4.684 12.152 -6.245 1.00 93.19 86 PRO A CA 1
ATOM 659 C C . PRO A 1 86 ? 3.743 12.214 -5.038 1.00 93.19 86 PRO A C 1
ATOM 661 O O . PRO A 1 86 ? 3.945 13.013 -4.119 1.00 93.19 86 PRO A O 1
ATOM 664 N N . PHE A 1 87 ? 2.713 11.374 -5.032 1.00 95.62 87 PHE A N 1
ATOM 665 C CA . PHE A 1 87 ? 1.731 11.344 -3.949 1.00 95.62 87 PHE A CA 1
ATOM 666 C C . PHE A 1 87 ? 1.106 9.963 -3.787 1.00 95.62 87 PHE A C 1
ATOM 668 O O . PHE A 1 87 ? 1.047 9.179 -4.729 1.00 95.62 87 PHE A O 1
ATOM 675 N N . TRP A 1 88 ? 0.588 9.688 -2.597 1.00 96.69 88 TRP A N 1
ATOM 676 C CA . TRP A 1 88 ? -0.268 8.537 -2.337 1.00 96.69 88 TRP A CA 1
ATOM 677 C C . TRP A 1 88 ? -1.712 8.918 -2.640 1.00 96.69 88 TRP A C 1
ATOM 679 O O . TRP A 1 88 ? -2.169 9.954 -2.160 1.00 96.69 88 TRP A O 1
ATOM 689 N N . GLY A 1 89 ? -2.425 8.126 -3.433 1.00 96.50 89 GLY A N 1
ATOM 690 C CA . GLY A 1 89 ? -3.793 8.433 -3.851 1.00 96.50 89 GLY A CA 1
ATOM 691 C C . GLY A 1 89 ? -4.730 7.249 -3.674 1.00 96.50 89 GLY A C 1
ATOM 692 O O . GLY A 1 89 ? -4.366 6.129 -4.019 1.00 96.50 89 GLY A O 1
ATOM 693 N N . CYS A 1 90 ? -5.937 7.504 -3.160 1.00 97.44 90 CYS A N 1
ATOM 694 C CA . CYS A 1 90 ? -7.017 6.521 -3.138 1.00 97.44 90 CYS A CA 1
ATOM 695 C C . CYS A 1 90 ? -7.851 6.594 -4.422 1.00 97.44 90 CYS A C 1
ATOM 697 O O . CYS A 1 90 ? -8.362 7.665 -4.761 1.00 97.44 90 CYS A O 1
ATOM 699 N N . GLY A 1 91 ? -8.033 5.461 -5.104 1.00 95.00 91 GLY A N 1
ATOM 700 C CA . GLY A 1 91 ? -8.812 5.383 -6.346 1.00 95.00 91 GLY A CA 1
ATOM 701 C C . GLY A 1 91 ? -10.326 5.550 -6.162 1.00 95.00 91 GLY A C 1
ATOM 702 O O . GLY A 1 91 ? -11.028 5.885 -7.113 1.00 95.00 91 GLY A O 1
ATOM 703 N N . GLU A 1 92 ? -10.832 5.334 -4.949 1.00 95.75 92 GLU A N 1
ATOM 704 C CA . GLU A 1 92 ? -12.262 5.263 -4.656 1.00 95.75 92 GLU A CA 1
ATOM 705 C C . GLU A 1 92 ? -12.801 6.558 -4.044 1.00 95.75 92 GLU A C 1
ATOM 707 O O . GLU A 1 92 ? -13.797 7.094 -4.524 1.00 95.75 92 GLU A O 1
ATOM 712 N N . CYS A 1 93 ? -12.147 7.086 -3.002 1.00 95.19 93 CYS A N 1
ATOM 713 C CA . CYS A 1 93 ? -12.581 8.328 -2.348 1.00 95.19 93 CYS A CA 1
ATOM 714 C C . CYS A 1 93 ? -11.833 9.575 -2.840 1.00 95.19 93 CYS A C 1
ATOM 716 O O . CYS A 1 93 ? -12.200 10.688 -2.473 1.00 95.19 93 CYS A O 1
ATOM 718 N N . GLY A 1 94 ? -10.784 9.412 -3.656 1.00 95.31 94 GLY A N 1
ATOM 719 C CA . GLY A 1 94 ? -10.008 10.523 -4.214 1.00 95.31 94 GLY A CA 1
ATOM 720 C C . GLY A 1 94 ? -9.097 11.238 -3.214 1.00 95.31 94 GLY A C 1
ATOM 721 O O . GLY A 1 94 ? -8.548 12.287 -3.543 1.00 95.31 94 GLY A O 1
ATOM 722 N N . SER A 1 95 ? -8.935 10.708 -1.998 1.00 97.19 95 SER A N 1
ATOM 723 C CA . SER A 1 95 ? -8.017 11.267 -1.003 1.00 97.19 95 SER A CA 1
ATOM 724 C C . SER A 1 95 ? -6.559 11.147 -1.453 1.00 97.19 95 SER A C 1
ATOM 726 O O . SER A 1 95 ? -6.169 10.155 -2.068 1.00 97.19 95 SER A O 1
ATOM 728 N N . VAL A 1 96 ? -5.758 12.165 -1.137 1.00 97.25 96 VAL A N 1
ATOM 729 C CA . VAL A 1 96 ? -4.370 12.333 -1.576 1.00 97.25 96 VAL A CA 1
ATOM 730 C C . VAL A 1 96 ? -3.483 12.715 -0.394 1.00 97.25 96 VAL A C 1
ATOM 732 O O . VAL A 1 96 ? -3.784 13.669 0.320 1.00 97.25 96 VAL A O 1
ATOM 735 N N . TRP A 1 97 ? -2.342 12.041 -0.244 1.00 97.31 97 TRP A N 1
ATOM 736 C CA . TRP A 1 97 ? -1.295 12.369 0.725 1.00 97.31 97 TRP A CA 1
ATOM 737 C C . TRP A 1 97 ? 0.024 12.632 -0.010 1.00 97.31 97 TRP A C 1
ATOM 739 O O . TRP A 1 97 ? 0.613 11.725 -0.595 1.00 97.31 97 TRP A O 1
ATOM 749 N N . TYR A 1 98 ? 0.523 13.868 0.041 1.00 95.75 98 TYR A N 1
ATOM 750 C CA . TYR A 1 98 ? 1.815 14.228 -0.568 1.00 95.75 98 TYR A CA 1
ATOM 751 C C . TYR A 1 98 ? 3.025 13.779 0.261 1.00 95.75 98 TYR A C 1
ATOM 753 O O . TYR A 1 98 ? 4.128 13.660 -0.263 1.00 95.75 98 TYR A O 1
ATOM 761 N N . GLU A 1 99 ? 2.830 13.524 1.556 1.00 95.12 99 GLU A N 1
ATOM 762 C CA . GLU A 1 99 ? 3.869 13.018 2.449 1.00 95.12 99 GLU A CA 1
ATOM 763 C C . GLU A 1 99 ? 3.434 11.677 3.046 1.00 95.12 99 GLU A C 1
ATOM 765 O O . GLU A 1 99 ? 2.364 11.581 3.648 1.00 95.12 99 GLU A O 1
ATOM 770 N N . GLU A 1 100 ? 4.284 10.652 2.952 1.00 94.12 100 GLU A N 1
ATOM 771 C CA . GLU A 1 100 ? 3.993 9.314 3.492 1.00 94.12 100 GLU A CA 1
ATOM 772 C C . GLU A 1 100 ? 3.675 9.34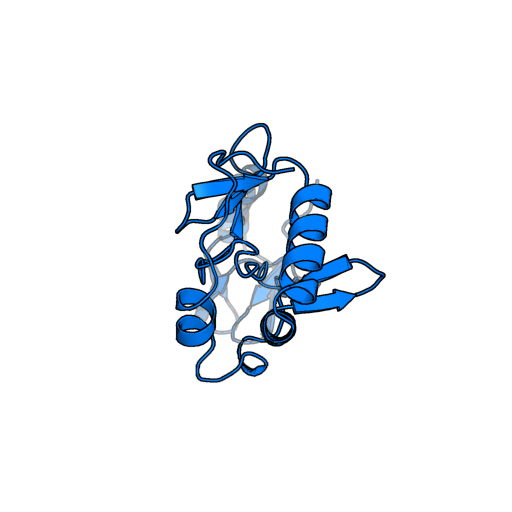7 4.994 1.00 94.12 100 GLU A C 1
ATOM 774 O O . GLU A 1 100 ? 2.758 8.672 5.457 1.00 94.12 100 GLU A O 1
ATOM 779 N N . LYS A 1 101 ? 4.350 10.212 5.763 1.00 95.75 101 LYS A N 1
ATOM 780 C CA . LYS A 1 101 ? 4.094 10.389 7.202 1.00 95.75 101 LYS A CA 1
ATOM 781 C C . LYS A 1 101 ? 2.628 10.741 7.512 1.00 95.75 101 LYS A C 1
ATOM 783 O O . LYS A 1 101 ? 2.126 10.383 8.577 1.00 95.75 101 LYS A O 1
ATOM 788 N N . ASN A 1 102 ? 1.943 11.432 6.597 1.00 96.81 102 ASN A N 1
ATOM 789 C CA . ASN A 1 102 ? 0.545 11.821 6.767 1.00 96.81 102 ASN A CA 1
ATOM 790 C C . ASN A 1 102 ? -0.374 10.613 6.556 1.00 96.81 102 ASN A C 1
ATOM 792 O O . ASN A 1 102 ? -1.272 10.392 7.366 1.00 96.81 102 ASN A O 1
ATOM 796 N N . LEU A 1 103 ? -0.091 9.786 5.543 1.00 97.25 103 LEU A N 1
ATOM 797 C CA . LEU A 1 103 ? -0.777 8.508 5.333 1.00 97.25 103 LEU A CA 1
ATOM 798 C C . LEU A 1 103 ? -0.597 7.587 6.551 1.00 97.25 103 LEU A C 1
ATOM 800 O O . LEU A 1 103 ? -1.570 7.092 7.111 1.00 97.25 103 LEU A O 1
ATOM 804 N N . GLN A 1 104 ? 0.639 7.431 7.032 1.00 97.06 104 GLN A N 1
ATOM 805 C CA . GLN A 1 104 ? 0.981 6.621 8.210 1.00 97.06 104 GLN A CA 1
ATOM 806 C C . GLN A 1 104 ? 0.245 7.076 9.483 1.00 97.06 104 GLN A C 1
ATOM 808 O O . GLN A 1 104 ? -0.215 6.260 10.295 1.00 97.06 104 GLN A O 1
ATOM 813 N N . LYS A 1 105 ? 0.107 8.396 9.663 1.00 97.00 105 LYS A N 1
ATOM 814 C CA . LYS A 1 105 ? -0.666 8.984 10.760 1.00 97.00 105 LYS A CA 1
ATOM 815 C C . LYS A 1 105 ? -2.147 8.632 10.639 1.00 97.00 105 LYS A C 1
ATOM 817 O O . LYS A 1 105 ? -2.735 8.225 11.637 1.00 97.00 105 LYS A O 1
ATOM 822 N N . GLU A 1 106 ? -2.738 8.742 9.453 1.00 97.12 106 GLU A N 1
ATOM 823 C CA . GLU A 1 106 ? -4.146 8.386 9.248 1.00 97.12 106 GLU A CA 1
ATOM 824 C C . GLU A 1 106 ? -4.404 6.884 9.405 1.00 97.12 106 GLU A C 1
ATOM 826 O O . GLU A 1 106 ? -5.382 6.522 10.052 1.00 97.12 106 GLU A O 1
ATOM 831 N N . ILE A 1 107 ? -3.492 6.009 8.962 1.00 97.69 107 ILE A N 1
ATOM 832 C CA . ILE A 1 107 ? -3.559 4.565 9.257 1.00 97.69 107 ILE A CA 1
ATOM 833 C C . ILE A 1 107 ? -3.582 4.327 10.775 1.00 97.69 107 ILE A C 1
ATOM 835 O O . ILE A 1 107 ? -4.376 3.542 11.290 1.00 97.69 107 ILE A O 1
ATOM 839 N N . THR A 1 108 ? -2.747 5.043 11.528 1.00 97.50 108 THR A N 1
ATOM 840 C CA . THR A 1 108 ? -2.755 4.939 12.994 1.00 97.50 108 THR A CA 1
ATOM 841 C C . THR A 1 108 ? -4.085 5.409 13.587 1.00 97.50 108 THR A C 1
ATOM 843 O O . THR A 1 108 ? -4.623 4.759 14.482 1.00 97.50 108 THR A O 1
ATOM 846 N N . VAL A 1 109 ? -4.626 6.526 13.095 1.00 96.75 109 VAL A N 1
ATOM 847 C CA . VAL A 1 109 ? -5.907 7.075 13.558 1.00 96.75 109 VAL A CA 1
ATOM 848 C C . VAL A 1 109 ? -7.053 6.111 13.261 1.00 96.75 109 VAL A C 1
ATOM 850 O O . VAL A 1 109 ? -7.813 5.801 14.175 1.00 96.75 109 VAL A O 1
ATOM 853 N N . ILE A 1 110 ? -7.158 5.589 12.036 1.00 97.44 110 ILE A N 1
ATOM 854 C CA . ILE A 1 110 ? -8.270 4.712 11.658 1.00 97.44 110 ILE A CA 1
ATOM 855 C C . ILE A 1 110 ? -8.235 3.388 12.421 1.00 97.44 110 ILE A C 1
ATOM 857 O O . ILE A 1 110 ? -9.281 2.909 12.840 1.00 97.44 110 ILE A O 1
ATOM 861 N N . ILE A 1 111 ? -7.048 2.827 12.685 1.00 97.62 111 ILE A N 1
ATOM 862 C CA . ILE A 1 111 ? -6.905 1.616 13.506 1.00 97.62 111 ILE A CA 1
ATOM 863 C C . ILE A 1 111 ? -7.335 1.887 14.951 1.00 97.62 111 ILE A C 1
ATOM 865 O O . ILE A 1 111 ? -8.001 1.053 15.560 1.00 97.62 111 ILE A O 1
ATOM 869 N N . ASN A 1 112 ? -6.981 3.049 15.507 1.00 97.12 112 ASN A N 1
ATOM 870 C CA . ASN A 1 112 ? -7.390 3.413 16.864 1.00 97.12 112 ASN A CA 1
ATOM 871 C C . ASN A 1 112 ? -8.910 3.618 16.970 1.00 97.12 112 ASN A C 1
ATOM 873 O O . ASN A 1 112 ? -9.498 3.246 17.984 1.00 97.12 112 ASN A O 1
ATOM 877 N N . SER A 1 113 ? -9.540 4.184 15.938 1.00 97.25 113 SER A N 1
ATOM 878 C CA . SER A 1 113 ? -10.996 4.374 15.876 1.00 97.25 113 SER A CA 1
ATOM 879 C C . SER A 1 113 ? -11.743 3.062 15.619 1.00 97.25 113 SER A C 1
ATOM 881 O O . SER A 1 113 ? -12.795 2.817 16.207 1.00 97.25 113 SER A O 1
ATOM 883 N N . PHE A 1 114 ? -11.183 2.201 14.768 1.00 97.75 114 PHE A N 1
ATOM 884 C CA . PHE A 1 114 ? -11.787 0.956 14.304 1.00 97.75 114 PHE A CA 1
ATOM 885 C C . PHE A 1 114 ? -10.757 -0.183 14.35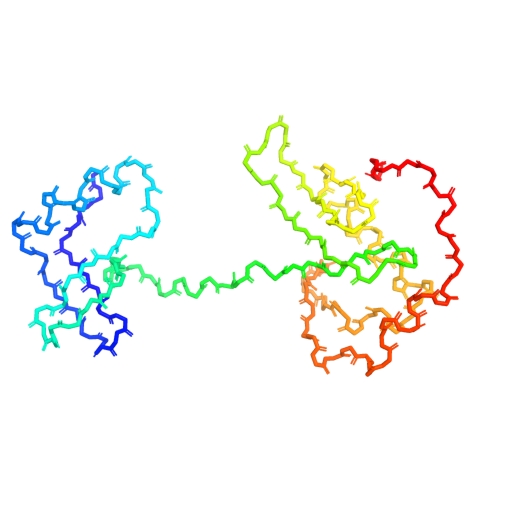0 1.00 97.75 114 PHE A C 1
ATOM 887 O O . PHE A 1 114 ? -10.137 -0.505 13.335 1.00 97.75 114 PHE A O 1
ATOM 894 N N . PRO A 1 115 ? -10.579 -0.855 15.505 1.00 97.06 115 PRO A N 1
ATOM 895 C CA . PRO A 1 115 ? -9.513 -1.845 15.695 1.00 97.06 115 PRO A CA 1
ATOM 896 C C . PRO A 1 115 ? -9.482 -2.989 14.674 1.00 97.06 115 PRO A C 1
ATOM 898 O O . PRO A 1 115 ? -8.416 -3.535 14.398 1.00 97.06 115 PRO A O 1
ATOM 901 N N . TYR A 1 116 ? -10.622 -3.340 14.070 1.00 97.06 116 TYR A N 1
ATOM 902 C CA . TYR A 1 116 ? -10.686 -4.368 13.027 1.00 97.06 116 TYR A CA 1
ATOM 903 C C . TYR A 1 116 ? -9.912 -3.977 11.752 1.00 97.06 116 TYR A C 1
ATOM 905 O O . TYR A 1 116 ? -9.432 -4.858 11.038 1.00 97.06 116 TYR A O 1
ATOM 913 N N . ARG A 1 117 ? -9.721 -2.672 11.493 1.00 97.50 117 ARG A N 1
ATOM 914 C CA . ARG A 1 117 ? -8.906 -2.158 10.381 1.00 97.50 117 ARG A CA 1
ATOM 915 C C . ARG A 1 117 ? -7.450 -2.608 10.482 1.00 97.50 117 ARG A C 1
ATOM 917 O O . ARG A 1 117 ? -6.779 -2.671 9.460 1.00 97.50 117 ARG A O 1
ATOM 924 N N . ALA A 1 118 ? -6.968 -2.976 11.675 1.00 95.88 118 ALA A N 1
ATOM 925 C CA . ALA A 1 118 ? -5.612 -3.487 11.867 1.00 95.88 118 ALA A CA 1
ATOM 926 C C . ALA A 1 118 ? -5.323 -4.758 11.051 1.00 95.88 118 ALA A C 1
ATOM 928 O O . ALA A 1 118 ? -4.165 -4.996 10.730 1.00 95.88 118 ALA A O 1
ATOM 929 N N . GLY A 1 119 ? -6.341 -5.548 10.678 1.00 94.75 119 GLY A N 1
ATOM 930 C CA . GLY A 1 119 ? -6.158 -6.720 9.812 1.00 94.75 119 GLY A CA 1
ATOM 931 C C . GLY A 1 119 ? -5.579 -6.374 8.434 1.00 94.75 119 GLY A C 1
ATOM 932 O O . GLY A 1 119 ? -4.850 -7.174 7.856 1.00 94.75 119 GLY A O 1
ATOM 933 N N . SER A 1 120 ? -5.819 -5.155 7.945 1.00 95.88 120 SER A N 1
ATOM 934 C CA . SER A 1 120 ? -5.314 -4.671 6.655 1.00 95.88 120 SER A CA 1
ATOM 935 C C . SER A 1 120 ? -3.864 -4.177 6.697 1.00 95.88 120 SER A C 1
ATOM 937 O O . SER A 1 120 ? -3.318 -3.819 5.654 1.00 95.88 120 SER A O 1
ATOM 939 N N . TYR A 1 121 ? -3.223 -4.133 7.872 1.00 95.19 121 TYR A N 1
ATOM 940 C CA . TYR A 1 121 ? -1.892 -3.547 8.046 1.00 95.19 121 TYR A CA 1
ATOM 941 C C . TYR A 1 121 ? -0.992 -4.419 8.926 1.00 95.19 121 TYR A C 1
ATOM 943 O O . TYR A 1 121 ? -1.438 -5.206 9.757 1.00 95.19 121 TYR A O 1
ATOM 951 N N . LYS A 1 122 ? 0.320 -4.258 8.775 1.00 93.00 122 LYS A N 1
ATOM 952 C CA . LYS A 1 122 ? 1.337 -4.833 9.665 1.00 93.00 122 LYS A CA 1
ATOM 953 C C . LYS A 1 122 ? 2.277 -3.726 10.108 1.00 93.00 122 LYS A C 1
ATOM 955 O O . LYS A 1 122 ? 2.485 -2.767 9.378 1.00 93.00 122 LYS A O 1
ATOM 960 N N . LYS A 1 123 ? 2.861 -3.858 11.296 1.00 90.88 123 LYS A N 1
ATOM 961 C CA . LYS A 1 123 ? 3.850 -2.897 11.790 1.00 90.88 123 LYS A CA 1
ATOM 962 C C . LYS A 1 123 ? 5.252 -3.474 11.644 1.00 90.88 123 LYS A C 1
ATOM 964 O O . LYS A 1 123 ? 5.532 -4.532 12.204 1.00 90.88 123 LYS A O 1
ATOM 969 N N . LEU A 1 124 ? 6.126 -2.783 10.917 1.00 86.62 124 LEU A N 1
ATOM 970 C CA . LEU A 1 124 ? 7.523 -3.162 10.712 1.00 86.62 124 LEU A CA 1
ATOM 971 C C . LEU A 1 124 ? 8.411 -1.949 10.988 1.00 86.62 124 LEU A C 1
ATOM 973 O O . LEU A 1 124 ? 8.189 -0.881 10.437 1.00 86.62 124 LEU A O 1
ATOM 977 N N . ASN A 1 125 ? 9.396 -2.093 11.880 1.00 88.62 125 ASN A N 1
ATOM 978 C CA . ASN A 1 125 ? 10.326 -1.016 12.260 1.00 88.62 125 ASN A CA 1
ATOM 979 C C . ASN A 1 125 ? 9.660 0.306 12.701 1.00 88.62 125 ASN A C 1
ATOM 981 O O . ASN A 1 125 ? 10.269 1.366 12.623 1.00 88.62 125 ASN A O 1
ATOM 985 N N . GLY A 1 126 ? 8.426 0.243 13.210 1.00 86.19 126 GLY A N 1
ATOM 986 C CA . GLY A 1 126 ? 7.671 1.417 13.661 1.00 86.19 126 GLY A CA 1
ATOM 987 C C . GLY A 1 126 ? 6.717 2.007 12.621 1.00 86.19 126 GLY A C 1
ATOM 988 O O . GLY A 1 126 ? 5.858 2.796 13.009 1.00 86.19 126 GLY A O 1
ATOM 989 N N . GLU A 1 127 ? 6.786 1.565 11.368 1.00 90.38 127 GLU A N 1
ATOM 990 C CA . GLU A 1 127 ? 5.946 2.024 10.259 1.00 90.38 127 GLU A CA 1
ATOM 991 C C . GLU A 1 127 ? 4.869 0.987 9.926 1.00 90.38 127 GLU A C 1
ATOM 993 O O . GLU A 1 127 ? 5.052 -0.220 10.132 1.00 90.38 127 GLU A O 1
ATOM 998 N N . TRP A 1 128 ? 3.719 1.456 9.446 1.00 94.56 128 TRP A N 1
ATOM 999 C CA . TRP A 1 128 ? 2.697 0.589 8.882 1.00 94.56 128 TRP A CA 1
ATOM 1000 C C . TRP A 1 128 ? 3.082 0.207 7.467 1.00 94.56 128 TRP A C 1
ATOM 1002 O O . TRP A 1 128 ? 3.406 1.056 6.646 1.00 94.56 128 TRP A O 1
ATOM 1012 N N . ILE A 1 129 ? 2.981 -1.080 7.186 1.00 93.75 129 ILE A N 1
ATOM 1013 C CA . ILE A 1 129 ? 3.067 -1.646 5.851 1.00 93.75 129 ILE A CA 1
ATOM 1014 C C . ILE A 1 129 ? 1.740 -2.353 5.540 1.00 93.75 129 ILE A C 1
ATOM 1016 O O . ILE A 1 129 ? 1.012 -2.726 6.471 1.00 93.75 129 ILE A O 1
ATOM 1020 N N . PRO A 1 130 ? 1.416 -2.573 4.261 1.00 92.81 130 PRO A N 1
ATOM 1021 C CA . PRO A 1 130 ? 0.247 -3.348 3.871 1.00 92.81 130 PRO A CA 1
ATOM 1022 C C . PRO A 1 130 ? 0.256 -4.740 4.512 1.00 92.81 130 PRO A C 1
ATOM 1024 O O . PRO A 1 130 ? 1.289 -5.416 4.605 1.00 92.81 130 PRO A O 1
ATOM 1027 N N . GLY A 1 131 ? -0.909 -5.146 5.005 1.00 88.31 131 GLY A N 1
ATOM 1028 C CA . GLY A 1 131 ? -1.134 -6.439 5.629 1.00 88.31 131 GLY A CA 1
ATOM 1029 C C . GLY A 1 131 ? -1.325 -7.566 4.618 1.00 88.31 131 GLY A C 1
ATOM 1030 O O . GLY A 1 131 ? -1.212 -7.393 3.410 1.00 88.31 131 GLY A O 1
ATOM 1031 N N . ASP A 1 132 ? -1.606 -8.758 5.140 1.00 87.25 132 ASP A N 1
ATOM 1032 C CA . ASP A 1 132 ? -2.107 -9.854 4.310 1.00 87.25 132 ASP A CA 1
ATOM 1033 C C . ASP A 1 132 ? -3.629 -9.730 4.252 1.00 87.25 132 ASP A C 1
ATOM 1035 O O . ASP A 1 132 ? -4.262 -9.692 5.305 1.00 87.25 132 ASP A O 1
ATOM 1039 N N . LEU A 1 133 ? -4.208 -9.703 3.053 1.00 82.75 133 LEU A N 1
ATOM 1040 C CA . LEU A 1 133 ? -5.657 -9.642 2.852 1.00 82.75 133 LEU A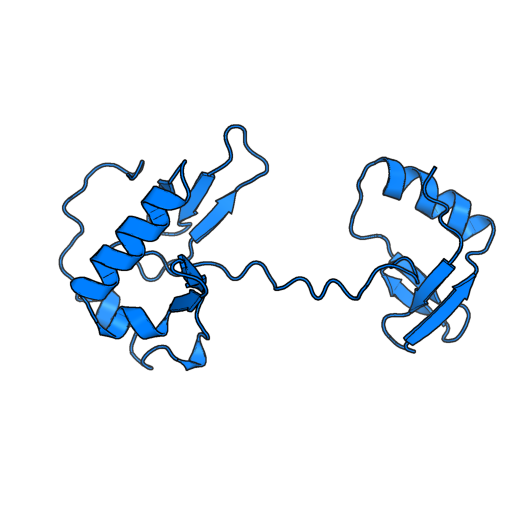 CA 1
ATOM 1041 C C . LEU A 1 133 ? -6.407 -10.772 3.563 1.00 82.75 133 LEU A C 1
ATOM 1043 O O . LEU A 1 133 ? -7.528 -10.578 4.019 1.00 82.75 133 LEU A O 1
ATOM 1047 N N . HIS A 1 134 ? -5.787 -11.941 3.729 1.00 87.31 134 HIS A N 1
ATOM 1048 C CA . HIS A 1 134 ? -6.383 -13.042 4.487 1.00 87.31 134 HIS A CA 1
ATOM 1049 C C . HIS A 1 134 ? -6.474 -12.771 5.998 1.00 87.31 134 HIS A C 1
ATOM 1051 O O . HIS A 1 134 ? -7.150 -13.515 6.707 1.00 87.31 134 HIS A O 1
ATOM 1057 N N . SER A 1 135 ? -5.803 -11.726 6.493 1.00 90.50 135 SER A N 1
ATOM 1058 C CA . SER A 1 135 ? -5.921 -11.245 7.876 1.00 90.50 135 SER A CA 1
ATOM 1059 C C . SER A 1 135 ? -7.116 -10.308 8.078 1.00 90.50 135 SER A C 1
ATOM 1061 O O . SER A 1 135 ? -7.452 -10.009 9.225 1.00 90.50 135 SER A O 1
ATOM 1063 N N . GLU A 1 136 ? -7.753 -9.828 7.004 1.00 93.31 136 GLU A N 1
ATOM 1064 C CA . GLU A 1 136 ? -8.961 -9.011 7.112 1.00 93.31 136 GLU A CA 1
ATOM 1065 C C . GLU A 1 136 ? -10.150 -9.860 7.609 1.00 93.31 136 GLU A C 1
ATOM 1067 O O . GLU A 1 136 ? -10.264 -11.047 7.277 1.00 93.31 136 GLU A O 1
ATOM 1072 N N . PRO A 1 137 ? -11.071 -9.280 8.400 1.00 94.25 137 PRO A N 1
ATOM 1073 C CA . PRO A 1 137 ? -12.365 -9.899 8.663 1.00 94.25 137 PRO A CA 1
ATOM 1074 C C . PRO A 1 137 ? -13.094 -10.232 7.355 1.00 94.25 137 PRO A C 1
ATOM 1076 O O . PRO A 1 137 ? -13.022 -9.483 6.383 1.00 94.25 137 PRO A O 1
ATOM 1079 N N . LYS A 1 138 ? -13.854 -11.332 7.335 1.00 95.25 138 LYS A N 1
ATOM 1080 C CA . LYS A 1 138 ? -14.612 -11.747 6.136 1.00 95.25 138 LYS A CA 1
ATOM 1081 C C . LYS A 1 138 ? -15.633 -10.701 5.679 1.00 95.25 138 LYS A C 1
ATOM 1083 O O . LYS A 1 138 ? -15.969 -10.659 4.504 1.00 95.25 138 LYS A O 1
ATOM 1088 N N . ASP A 1 139 ? -16.127 -9.901 6.615 1.00 96.62 139 ASP A N 1
ATOM 1089 C CA . ASP A 1 139 ? -17.103 -8.830 6.446 1.00 96.62 139 ASP A CA 1
ATOM 1090 C C . ASP A 1 139 ? -16.451 -7.435 6.440 1.00 96.62 139 ASP A C 1
ATOM 1092 O O . ASP A 1 139 ? -17.132 -6.445 6.695 1.00 96.62 139 ASP A O 1
ATOM 1096 N N . TYR A 1 140 ? -15.145 -7.334 6.148 1.00 96.81 140 TYR A N 1
ATOM 1097 C CA . TYR A 1 140 ? -14.387 -6.077 6.182 1.00 96.81 140 TYR A CA 1
ATOM 1098 C C . TYR A 1 140 ? -15.113 -4.921 5.489 1.00 96.81 140 TYR A C 1
ATOM 1100 O O . TYR A 1 140 ? -15.373 -3.903 6.119 1.00 96.81 140 TYR A O 1
ATOM 1108 N N . GLU A 1 141 ? -15.498 -5.082 4.221 1.00 96.69 141 GLU A N 1
ATOM 1109 C CA . GLU A 1 141 ? -16.142 -4.007 3.455 1.00 96.69 141 GLU A CA 1
ATOM 1110 C C . GLU A 1 141 ? -17.488 -3.578 4.062 1.00 96.69 141 GLU A C 1
ATOM 1112 O O . GLU A 1 141 ? -17.820 -2.393 4.058 1.00 96.69 141 GLU A O 1
ATOM 1117 N N . GLU A 1 142 ? -18.241 -4.513 4.652 1.00 97.94 142 GLU A N 1
ATOM 1118 C CA . GLU A 1 142 ? -19.497 -4.201 5.338 1.00 97.94 142 GLU A CA 1
ATOM 1119 C C . GLU A 1 142 ? -19.276 -3.447 6.649 1.00 97.94 142 GLU A C 1
ATOM 1121 O O . GLU A 1 142 ? -20.084 -2.586 7.001 1.00 97.94 142 GLU A O 1
ATOM 1126 N N . LEU A 1 143 ? -18.221 -3.790 7.395 1.00 98.19 143 LEU A N 1
ATOM 1127 C CA . LEU A 1 143 ? -17.836 -3.067 8.605 1.00 98.19 143 LEU A CA 1
ATOM 1128 C C . LEU A 1 143 ? -17.425 -1.638 8.251 1.00 98.19 143 LEU A C 1
ATOM 1130 O O . LEU A 1 143 ? -17.916 -0.700 8.876 1.00 98.19 143 LEU A O 1
ATOM 1134 N N . VAL A 1 144 ? -16.625 -1.480 7.192 1.00 98.12 144 VAL A N 1
ATOM 1135 C CA . VAL A 1 144 ? -16.176 -0.178 6.690 1.00 98.12 144 VAL A CA 1
ATOM 1136 C C . VAL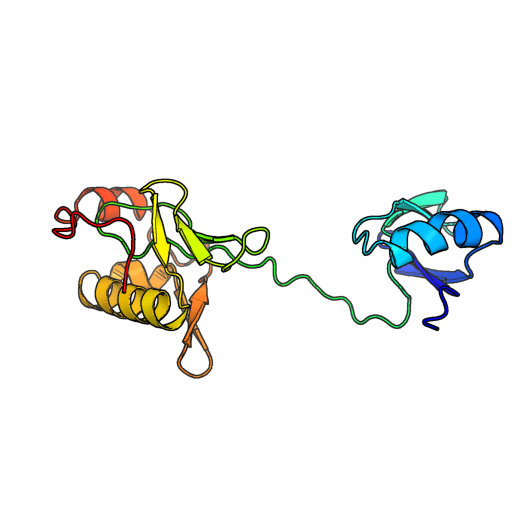 A 1 144 ? -17.352 0.694 6.274 1.00 98.12 144 VAL A C 1
ATOM 1138 O O . VAL A 1 144 ? -17.456 1.835 6.714 1.00 98.12 144 VAL A O 1
ATOM 1141 N N . ALA A 1 145 ? -18.291 0.156 5.496 1.00 97.00 145 ALA A N 1
ATOM 1142 C CA . ALA A 1 145 ? -19.462 0.904 5.038 1.00 97.00 145 ALA A CA 1
ATOM 1143 C C . ALA A 1 145 ? -20.373 1.401 6.182 1.00 97.00 145 ALA A C 1
ATOM 1145 O O . ALA A 1 145 ? -21.157 2.328 5.984 1.00 97.00 145 ALA A O 1
ATOM 1146 N N . LYS A 1 146 ? -20.292 0.786 7.371 1.00 97.69 146 LYS A N 1
ATOM 1147 C CA . LYS A 1 146 ? -21.076 1.156 8.564 1.00 97.69 146 LYS A CA 1
ATOM 1148 C C . LYS A 1 146 ? -20.375 2.179 9.458 1.00 97.69 146 LYS A C 1
ATOM 1150 O O . LYS A 1 146 ? -20.981 2.632 10.431 1.00 97.69 146 LYS A O 1
ATOM 1155 N N . GLU A 1 147 ? -19.124 2.529 9.177 1.00 97.75 147 GLU A N 1
ATOM 1156 C CA . GLU A 1 147 ? -18.425 3.573 9.918 1.00 97.75 147 GLU A CA 1
ATOM 1157 C C . GLU A 1 147 ? -19.124 4.938 9.725 1.00 97.75 147 GLU A C 1
ATOM 1159 O O . GLU A 1 147 ? -19.783 5.162 8.704 1.00 97.75 147 GLU A O 1
ATOM 1164 N N . PRO A 1 148 ? -19.022 5.874 10.684 1.00 96.06 148 PRO A N 1
ATOM 1165 C CA . PRO A 1 148 ? -19.447 7.258 10.478 1.00 96.06 148 PRO A CA 1
ATOM 1166 C C . PRO A 1 148 ? -18.737 7.883 9.272 1.00 96.06 148 PRO A C 1
ATOM 1168 O O . PRO A 1 148 ? -17.601 7.529 8.969 1.00 96.06 148 PRO A O 1
ATOM 1171 N N . ALA A 1 149 ? -19.385 8.826 8.590 1.00 91.44 149 ALA A N 1
ATOM 1172 C CA . ALA A 1 149 ? -18.744 9.552 7.498 1.00 91.44 149 ALA A CA 1
ATOM 1173 C C . ALA A 1 149 ? -17.491 10.289 7.996 1.00 91.44 149 ALA A C 1
ATOM 1175 O O . ALA A 1 149 ? -17.456 10.773 9.129 1.00 91.44 149 ALA A O 1
ATOM 1176 N N . ASP A 1 150 ? -16.468 10.370 7.148 1.00 88.19 150 ASP A N 1
ATOM 1177 C CA . ASP A 1 150 ? -15.312 11.215 7.431 1.00 88.19 150 ASP A CA 1
ATOM 1178 C C . ASP A 1 150 ? -15.740 12.689 7.410 1.00 88.19 150 ASP A C 1
ATOM 1180 O O . ASP A 1 150 ? -16.315 13.162 6.433 1.00 88.19 150 ASP A O 1
ATOM 1184 N N . GLU A 1 151 ? -15.472 13.418 8.492 1.00 83.56 151 GLU A N 1
ATOM 1185 C CA . GLU A 1 151 ? -15.880 14.824 8.648 1.00 83.56 151 GLU A CA 1
ATOM 1186 C C . GLU A 1 151 ? -14.975 15.801 7.871 1.00 83.56 151 GLU A C 1
ATOM 1188 O O . GLU A 1 151 ? -15.176 17.015 7.892 1.00 83.56 151 GLU A O 1
ATOM 1193 N N . HIS A 1 152 ? -13.945 15.290 7.195 1.00 82.06 152 HIS A N 1
ATOM 1194 C CA . HIS A 1 152 ? -13.021 16.092 6.409 1.00 82.06 152 HIS A CA 1
ATOM 1195 C C . HIS A 1 152 ? -13.502 16.245 4.963 1.00 82.06 152 HIS A C 1
ATOM 1197 O O . HIS A 1 152 ? -13.345 15.349 4.138 1.00 82.06 152 HIS A O 1
ATOM 1203 N N . ASP A 1 153 ? -13.934 17.453 4.608 1.00 77.69 153 ASP A N 1
ATOM 1204 C CA . ASP A 1 153 ? -14.338 17.788 3.232 1.00 77.69 153 ASP A CA 1
ATOM 1205 C C . ASP A 1 153 ? -13.161 17.875 2.237 1.00 77.69 153 ASP A C 1
ATOM 1207 O O . ASP A 1 153 ? -13.352 18.051 1.031 1.00 77.69 153 ASP A O 1
ATOM 1211 N N . LYS A 1 154 ? -11.914 17.814 2.723 1.00 88.62 154 LYS A N 1
ATOM 1212 C CA . LYS A 1 154 ? -10.714 17.971 1.892 1.00 88.62 154 LYS A CA 1
ATOM 1213 C C . LYS A 1 154 ? -10.163 16.621 1.451 1.00 88.62 154 LYS A C 1
ATOM 1215 O O . LYS A 1 154 ? -9.844 15.757 2.268 1.00 88.62 154 LYS A O 1
ATOM 1220 N N . LEU A 1 155 ? -9.947 16.510 0.142 1.00 91.81 155 LEU A N 1
ATOM 1221 C CA . LEU A 1 155 ? -9.282 15.362 -0.469 1.00 91.81 155 LEU A CA 1
ATOM 1222 C C . LEU A 1 155 ? -7.770 15.375 -0.247 1.00 91.81 155 LEU A C 1
ATOM 1224 O O . LEU A 1 155 ? -7.176 14.314 -0.137 1.00 91.81 155 LEU A O 1
ATOM 1228 N N . VAL A 1 156 ? -7.138 16.546 -0.135 1.00 95.19 156 VAL A N 1
ATOM 1229 C CA . VAL A 1 156 ? -5.725 16.629 0.263 1.00 95.19 156 VAL A CA 1
ATOM 1230 C C . VAL A 1 156 ? -5.633 16.456 1.776 1.00 95.19 156 VAL A C 1
ATOM 1232 O O . VAL A 1 156 ? -6.237 17.227 2.525 1.00 95.19 156 VAL A O 1
ATOM 1235 N N . ARG A 1 157 ? -4.892 15.435 2.200 1.00 93.12 157 ARG A N 1
ATOM 1236 C CA . ARG A 1 157 ? -4.818 14.933 3.571 1.00 93.12 157 ARG A CA 1
ATOM 1237 C C . ARG A 1 157 ? -3.473 15.237 4.226 1.00 93.12 157 ARG A C 1
ATOM 1239 O O . ARG A 1 157 ? -2.434 15.273 3.555 1.00 93.12 157 ARG A O 1
ATOM 1246 N N . GLY A 1 158 ? -3.501 15.333 5.557 1.00 80.38 158 GLY A N 1
ATOM 1247 C CA . GLY A 1 158 ? -2.325 15.567 6.399 1.00 80.38 158 GLY A CA 1
ATOM 1248 C C . GLY A 1 158 ? -2.064 17.011 6.783 1.00 80.38 158 GLY A C 1
ATOM 1249 O O . GLY A 1 158 ? -2.260 17.906 5.934 1.00 80.38 158 GLY A O 1
#

pLDDT: mean 88.03, std 13.34, range [39.0, 98.19]

Secondary structure (DSSP, 8-state):
-----EEE-TTT--EEEPPHHHHHHHHHHHHTT----EEE-TTT--EEE---TTS--------PPEEP-STT---EEEEE-SSSS-EEEETTT--EESSHHHHHHHHHHHHHH-GGGGGGEEEETTEEEE--GGGS-TTHHHHHHTSPPP----SB--

Organism: Pseudomonas fluorescens (NCBI:txid294)